Protein AF-A0A2U1RIR1-F1 (afdb_monomer)

Nearest PDB structures (foldseek):
  6dkm-assembly1_B  TM=7.534E-01  e=3.579E+00  synthetic construct
  3r84-assembly16_O  TM=8.631E-01  e=7.414E+00  Saccharomyces cerevisiae

Radius of gyration: 28.16 Å; Cα contacts (8 Å, |Δi|>4): 35; chains: 1; bounding box: 76×24×85 Å

Mean predicted aligned error: 14.74 Å

Secondary structure (DSSP, 8-state):
--PPPPPP------------------TT--HHHHHHHHHHHHHHHHHHHHHHHHHHHTTSS--HHHHHHHHHHHHHHHHHHHHHHHHHHHHHHHHHHS--

pLDDT: mean 77.62, std 17.01, range [39.19, 95.88]

Sequence (100 aa):
MASHPIVAIGPSREVTVSPGRKVEGGADGSFAGLLQEAVAQTSRLQHEADTLADQVARGQSGDLAATMIAIEKAQISFQLMLQVRNKVVEAYQEIMRMPV

Structure (mmCIF, N/CA/C/O backbone):
data_AF-A0A2U1RIR1-F1
#
_entry.id   AF-A0A2U1RIR1-F1
#
loop_
_atom_site.group_PDB
_atom_site.id
_atom_site.type_symbol
_atom_site.label_atom_id
_atom_site.label_alt_id
_atom_site.label_comp_id
_atom_site.label_asym_id
_atom_site.label_entity_id
_atom_site.label_seq_id
_atom_site.pdbx_PDB_ins_code
_atom_site.Cartn_x
_atom_site.Cartn_y
_atom_site.Cartn_z
_atom_site.occupancy
_atom_site.B_iso_or_equiv
_atom_site.auth_seq_id
_atom_site.auth_comp_id
_atom_site.auth_asym_id
_atom_site.auth_atom_id
_atom_site.pdbx_PDB_model_num
ATOM 1 N N . MET A 1 1 ? 56.364 -11.847 54.220 1.00 52.28 1 MET A N 1
ATOM 2 C CA . MET A 1 1 ? 56.998 -11.810 52.884 1.00 52.28 1 MET A CA 1
ATOM 3 C C . MET A 1 1 ? 56.933 -13.207 52.287 1.00 52.28 1 MET A C 1
ATOM 5 O O . MET A 1 1 ? 57.794 -14.022 52.572 1.00 52.28 1 MET A O 1
ATOM 9 N N . ALA A 1 2 ? 55.880 -13.500 51.526 1.00 43.34 2 ALA A N 1
ATOM 10 C CA . ALA A 1 2 ? 55.800 -14.673 50.661 1.00 43.34 2 ALA A CA 1
ATOM 11 C C . ALA A 1 2 ? 55.281 -14.165 49.312 1.00 43.34 2 ALA A C 1
ATOM 13 O O . ALA A 1 2 ? 54.241 -13.512 49.250 1.00 43.34 2 ALA A O 1
ATOM 14 N N . SER A 1 3 ? 56.111 -14.333 48.288 1.00 58.12 3 SER A N 1
ATOM 15 C CA . SER A 1 3 ? 55.960 -13.769 46.949 1.00 58.12 3 SER A CA 1
ATOM 16 C C . SER A 1 3 ? 54.847 -14.490 46.188 1.00 58.12 3 SER A C 1
ATOM 18 O O . SER A 1 3 ? 54.860 -15.717 46.114 1.00 58.12 3 SER A O 1
ATOM 20 N N . HIS A 1 4 ? 53.905 -13.749 45.605 1.00 65.81 4 HIS A N 1
ATOM 21 C CA . HIS A 1 4 ? 52.945 -14.302 44.647 1.00 65.81 4 HIS A CA 1
ATOM 22 C C . HIS A 1 4 ? 53.638 -14.502 43.283 1.00 65.81 4 HIS A C 1
ATOM 24 O O . HIS A 1 4 ? 54.361 -13.601 42.849 1.00 65.81 4 HIS A O 1
ATOM 30 N N . PRO A 1 5 ? 53.446 -15.639 42.589 1.00 61.38 5 PRO A N 1
ATOM 31 C CA . PRO A 1 5 ? 54.021 -15.853 41.266 1.00 61.38 5 PRO A CA 1
ATOM 32 C C . PRO A 1 5 ? 53.253 -15.061 40.196 1.00 61.38 5 PRO A C 1
ATOM 34 O O . PRO A 1 5 ? 52.023 -15.015 40.195 1.00 61.38 5 PRO A O 1
ATOM 37 N N . ILE A 1 6 ? 53.992 -14.446 39.272 1.00 55.66 6 ILE A N 1
ATOM 38 C CA . ILE A 1 6 ? 53.447 -13.784 38.083 1.00 55.66 6 ILE A CA 1
ATOM 39 C C . ILE A 1 6 ? 52.944 -14.862 37.115 1.00 55.66 6 ILE A C 1
ATOM 41 O O . ILE A 1 6 ? 53.700 -15.728 36.679 1.00 55.66 6 ILE A O 1
ATOM 45 N N . VAL A 1 7 ? 51.653 -14.797 36.792 1.00 58.88 7 VAL A N 1
ATOM 46 C CA . VAL A 1 7 ? 51.003 -15.584 35.738 1.00 58.88 7 VAL A CA 1
ATOM 47 C C . VAL A 1 7 ? 51.654 -15.266 34.391 1.00 58.88 7 VAL A C 1
ATOM 49 O O . VAL A 1 7 ? 51.739 -14.109 33.984 1.00 58.88 7 VAL A O 1
ATOM 52 N N . ALA A 1 8 ? 52.104 -16.311 33.697 1.00 51.78 8 ALA A N 1
ATOM 53 C CA . ALA A 1 8 ? 52.613 -16.239 32.337 1.00 51.78 8 ALA A CA 1
ATOM 54 C C . ALA A 1 8 ? 51.505 -15.773 31.377 1.00 51.78 8 ALA A C 1
ATOM 56 O O . ALA A 1 8 ? 50.468 -16.424 31.238 1.00 51.78 8 ALA A O 1
ATOM 57 N N . ILE A 1 9 ? 51.733 -14.646 30.705 1.00 59.94 9 ILE A N 1
ATOM 58 C CA . ILE A 1 9 ? 50.895 -14.169 29.603 1.00 59.94 9 ILE A CA 1
ATOM 59 C C . ILE A 1 9 ? 51.165 -15.094 28.409 1.00 59.94 9 ILE A C 1
ATOM 61 O O . ILE A 1 9 ? 52.236 -15.045 27.807 1.00 59.94 9 ILE A O 1
ATOM 65 N N . GLY A 1 10 ? 50.219 -15.988 28.114 1.00 60.28 10 GLY A N 1
ATOM 66 C CA . GLY A 1 10 ? 50.244 -16.817 26.907 1.00 60.28 10 GLY A CA 1
ATOM 67 C C . GLY A 1 10 ? 50.109 -15.968 25.634 1.00 60.28 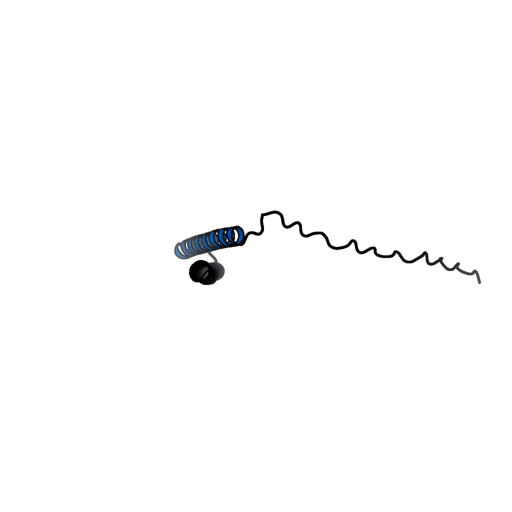10 GLY A C 1
ATOM 68 O O . GLY A 1 10 ? 49.580 -14.855 25.696 1.00 60.28 10 GLY A O 1
ATOM 69 N N . PRO A 1 11 ? 50.586 -16.466 24.479 1.00 58.00 11 PRO A N 1
ATOM 70 C CA . PRO A 1 11 ? 50.620 -15.696 23.244 1.00 58.00 11 PRO A CA 1
ATOM 71 C C . PRO A 1 11 ? 49.206 -15.336 22.780 1.00 58.00 11 PRO A C 1
ATOM 73 O O . PRO A 1 11 ? 48.288 -16.158 22.805 1.00 58.00 11 PRO A O 1
ATOM 76 N N . SER A 1 12 ? 49.065 -14.078 22.370 1.00 56.00 12 SER A N 1
ATOM 77 C CA . SER A 1 12 ? 47.880 -13.448 21.803 1.00 56.00 12 SER A CA 1
ATOM 78 C C . SER A 1 12 ? 47.116 -14.398 20.878 1.00 56.00 12 SER A C 1
ATOM 80 O O . SER A 1 12 ? 47.659 -14.870 19.881 1.00 56.00 12 SER A O 1
ATOM 82 N N . ARG A 1 13 ? 45.838 -14.665 21.186 1.00 59.75 13 ARG A N 1
ATOM 83 C CA . ARG A 1 13 ? 44.922 -15.305 20.235 1.00 59.75 13 ARG A CA 1
ATOM 84 C C . ARG A 1 13 ? 44.739 -14.340 19.072 1.00 59.75 13 ARG A C 1
ATOM 86 O O . ARG A 1 13 ? 43.984 -13.377 19.173 1.00 59.75 13 ARG A O 1
ATOM 93 N N . GLU A 1 14 ? 45.470 -14.594 17.998 1.00 49.34 14 GLU A N 1
ATOM 94 C CA . GLU A 1 14 ? 45.248 -13.985 16.700 1.00 49.34 14 GLU A CA 1
ATOM 95 C C . GLU A 1 14 ? 43.804 -14.291 16.295 1.00 49.34 14 GLU A C 1
ATOM 97 O O . GLU A 1 14 ? 43.419 -15.439 16.057 1.00 49.34 14 GLU A O 1
ATOM 102 N N . VAL A 1 15 ? 42.962 -13.259 16.311 1.00 55.19 15 VAL A N 1
ATOM 103 C CA . VAL A 1 15 ? 41.629 -13.324 15.726 1.00 55.19 15 VAL A CA 1
ATOM 104 C C . VAL A 1 15 ? 41.847 -13.459 14.225 1.00 55.19 15 VAL A C 1
ATOM 106 O O . VAL A 1 15 ? 42.009 -12.472 13.513 1.00 55.19 15 VAL A O 1
ATOM 109 N N . THR A 1 16 ? 41.881 -14.702 13.748 1.00 48.47 16 THR A N 1
ATOM 110 C CA . THR A 1 16 ? 41.694 -15.002 12.332 1.00 48.47 16 THR A CA 1
ATOM 111 C C . THR A 1 16 ? 40.291 -14.517 11.974 1.00 48.47 16 THR A C 1
ATOM 113 O O . THR A 1 16 ? 39.273 -15.135 12.294 1.00 48.47 16 THR A O 1
ATOM 116 N N . VAL A 1 17 ? 40.228 -13.339 11.360 1.00 58.72 17 VAL A N 1
ATOM 117 C CA . VAL A 1 17 ? 39.048 -12.898 10.629 1.00 58.72 17 VAL A CA 1
ATOM 118 C C . VAL A 1 17 ? 38.995 -13.784 9.393 1.00 58.72 17 VAL A C 1
ATOM 120 O O . VAL A 1 17 ? 39.741 -13.582 8.438 1.00 58.72 17 VAL A O 1
ATOM 123 N N . SER A 1 18 ? 38.143 -14.811 9.440 1.00 60.28 18 SER A N 1
ATOM 124 C CA . SER A 1 18 ? 37.774 -15.555 8.237 1.00 60.28 18 SER A CA 1
ATOM 125 C C . SER A 1 18 ? 37.288 -14.554 7.189 1.00 60.28 18 SER A C 1
ATOM 127 O O . SER A 1 18 ? 36.422 -13.729 7.506 1.00 60.28 18 SER A O 1
ATOM 129 N N . PRO A 1 19 ? 37.837 -14.588 5.965 1.00 48.09 19 PRO A N 1
ATOM 130 C CA . PRO A 1 19 ? 37.432 -13.661 4.933 1.00 48.09 19 PRO A CA 1
ATOM 131 C C . PRO A 1 19 ? 35.955 -13.900 4.648 1.00 48.09 19 PRO A C 1
ATOM 133 O O . PRO A 1 19 ? 35.529 -15.038 4.459 1.00 48.09 19 PRO A O 1
ATOM 136 N N . GLY A 1 20 ? 35.211 -12.794 4.698 1.00 49.69 20 GLY A N 1
ATOM 137 C CA . GLY A 1 20 ? 33.861 -12.589 4.196 1.00 49.69 20 GLY A CA 1
ATOM 138 C C . GLY A 1 20 ? 33.066 -13.854 3.929 1.00 49.69 20 GLY A C 1
ATOM 139 O O . GLY A 1 20 ? 33.245 -14.501 2.899 1.00 49.69 20 GLY A O 1
ATOM 140 N N . ARG A 1 21 ? 32.101 -14.122 4.816 1.00 53.34 21 ARG A N 1
ATOM 141 C CA . ARG A 1 21 ? 30.888 -14.865 4.478 1.00 53.34 21 ARG A CA 1
ATOM 142 C C . ARG A 1 21 ? 30.451 -14.408 3.088 1.00 53.34 21 ARG A C 1
ATOM 144 O O . ARG A 1 21 ? 29.980 -13.285 2.924 1.00 53.34 21 ARG A O 1
ATOM 151 N N . LYS A 1 22 ? 30.687 -15.267 2.097 1.00 46.03 22 LYS A N 1
ATOM 152 C CA . LYS A 1 22 ? 30.164 -15.120 0.750 1.00 46.03 22 LYS A CA 1
ATOM 153 C C . LYS A 1 22 ? 28.665 -14.968 0.960 1.00 46.03 22 LYS A C 1
ATOM 155 O O . LYS A 1 22 ? 28.023 -15.890 1.459 1.00 46.03 22 LYS A O 1
ATOM 160 N N . VAL A 1 23 ? 28.134 -13.774 0.710 1.00 56.00 23 VAL A N 1
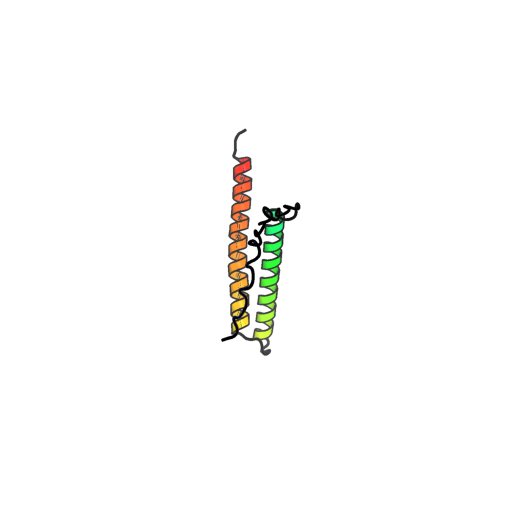ATOM 161 C CA . VAL A 1 23 ? 26.697 -13.628 0.522 1.00 56.00 23 VAL A CA 1
AT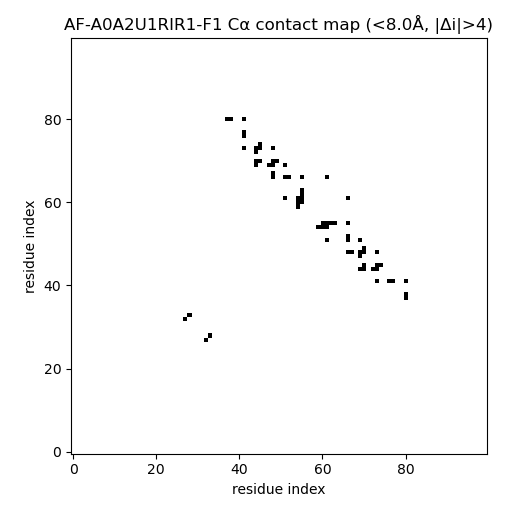OM 162 C C . VAL A 1 23 ? 26.453 -14.428 -0.741 1.00 56.00 23 VAL A C 1
ATOM 164 O O . VAL A 1 23 ? 26.803 -14.002 -1.840 1.00 56.00 23 VAL A O 1
ATOM 167 N N . GLU A 1 24 ? 26.043 -15.676 -0.549 1.00 42.06 24 GLU A N 1
ATOM 168 C CA . GLU A 1 24 ? 25.599 -16.536 -1.620 1.00 42.06 24 GLU A CA 1
ATOM 169 C C . GLU A 1 24 ? 24.413 -15.813 -2.241 1.00 42.06 24 GLU A C 1
ATOM 171 O O . GLU A 1 24 ? 23.305 -15.822 -1.713 1.00 42.06 24 GLU A O 1
ATOM 176 N N . GLY A 1 25 ? 24.684 -15.111 -3.340 1.00 47.59 25 GLY A N 1
ATOM 177 C CA . GLY A 1 25 ? 23.681 -14.753 -4.321 1.00 47.59 25 GLY A CA 1
ATOM 178 C C . GLY A 1 25 ? 23.145 -16.047 -4.913 1.00 47.59 25 GLY A C 1
ATOM 179 O O . GLY A 1 25 ? 23.508 -16.424 -6.024 1.00 47.59 25 GLY A O 1
ATOM 180 N N . GLY A 1 26 ? 22.323 -16.748 -4.130 1.00 39.19 26 GLY A N 1
ATOM 181 C CA . GLY A 1 26 ? 21.278 -17.593 -4.670 1.00 39.19 26 GLY A CA 1
ATOM 182 C C . GLY A 1 26 ? 20.422 -16.730 -5.589 1.00 39.19 26 GLY A C 1
ATOM 183 O O . GLY A 1 26 ? 20.343 -15.509 -5.431 1.00 39.19 26 GLY A O 1
ATOM 184 N N . ALA A 1 27 ? 19.815 -17.349 -6.585 1.00 50.59 27 ALA A N 1
ATOM 185 C CA . ALA A 1 27 ? 19.033 -16.701 -7.630 1.00 50.59 27 ALA A CA 1
ATOM 186 C C . ALA A 1 27 ? 17.746 -15.981 -7.130 1.00 50.59 27 ALA A C 1
ATOM 188 O O . ALA A 1 27 ? 16.852 -15.698 -7.921 1.00 50.59 27 ALA A O 1
ATOM 189 N N . ASP A 1 28 ? 17.669 -15.617 -5.847 1.00 50.50 28 ASP A N 1
ATOM 190 C CA . ASP A 1 28 ? 16.468 -15.217 -5.104 1.00 50.50 28 ASP A CA 1
ATOM 191 C C . ASP A 1 28 ? 16.436 -13.714 -4.745 1.00 50.50 28 ASP A C 1
ATOM 193 O O . ASP A 1 28 ? 15.614 -13.263 -3.954 1.00 50.50 28 ASP A O 1
ATOM 197 N N . GLY A 1 29 ? 17.328 -12.915 -5.339 1.00 58.75 29 GLY A N 1
ATOM 198 C CA . GLY A 1 29 ? 17.405 -11.452 -5.194 1.00 58.75 29 GLY A CA 1
ATOM 199 C C . GLY A 1 29 ? 17.046 -10.691 -6.472 1.00 58.75 29 GLY A C 1
ATOM 200 O O . GLY A 1 29 ? 17.548 -9.590 -6.698 1.00 58.75 29 GLY A O 1
ATOM 201 N N . SER A 1 30 ? 16.254 -11.292 -7.367 1.00 77.19 30 SER A N 1
ATOM 202 C CA . SER A 1 30 ? 15.882 -10.624 -8.615 1.00 77.19 30 SER A CA 1
ATOM 203 C C . SER A 1 30 ? 15.006 -9.402 -8.327 1.00 77.19 30 SER A C 1
ATOM 205 O O . SER A 1 30 ? 14.108 -9.440 -7.484 1.00 77.19 30 SER A O 1
ATOM 207 N N . PHE A 1 31 ? 15.236 -8.310 -9.059 1.00 77.38 31 PHE A N 1
ATOM 208 C CA . PHE A 1 31 ? 14.391 -7.117 -8.978 1.00 77.38 31 PHE A CA 1
ATOM 209 C C . PHE A 1 31 ? 12.906 -7.452 -9.212 1.00 77.38 31 PHE A C 1
ATOM 211 O O . PHE A 1 31 ? 12.037 -6.879 -8.564 1.00 77.38 31 PHE A O 1
ATOM 218 N N . ALA A 1 32 ? 12.618 -8.429 -10.079 1.00 82.00 32 ALA A N 1
ATOM 219 C CA . ALA A 1 32 ? 11.266 -8.935 -10.301 1.00 82.00 32 ALA A CA 1
ATOM 220 C C . ALA A 1 32 ? 10.661 -9.576 -9.039 1.00 82.00 32 ALA A C 1
ATOM 222 O O . ALA A 1 32 ? 9.505 -9.307 -8.726 1.00 82.00 32 ALA A O 1
ATOM 223 N N . GLY A 1 33 ? 11.441 -10.360 -8.288 1.00 84.19 33 GLY A N 1
ATOM 224 C CA . GLY A 1 33 ? 11.015 -10.933 -7.007 1.00 84.19 33 GLY A CA 1
ATOM 225 C C . GLY A 1 33 ? 10.771 -9.865 -5.939 1.00 84.19 33 GLY A C 1
ATOM 226 O O . GLY A 1 33 ? 9.739 -9.887 -5.275 1.00 84.19 33 GLY A O 1
ATOM 227 N N . LEU A 1 34 ? 11.659 -8.870 -5.834 1.00 83.88 34 LEU A N 1
ATOM 228 C CA . LEU A 1 34 ? 11.475 -7.729 -4.926 1.00 83.88 34 LEU A CA 1
ATOM 229 C C . LEU A 1 34 ? 10.237 -6.899 -5.283 1.00 83.88 34 LEU A C 1
ATOM 231 O O . LEU A 1 34 ? 9.489 -6.485 -4.400 1.00 83.88 34 LEU A O 1
ATOM 235 N N . LEU A 1 35 ? 9.997 -6.676 -6.577 1.00 84.81 35 LEU A N 1
ATOM 236 C CA . LEU A 1 35 ? 8.803 -5.992 -7.058 1.00 84.81 35 LEU A CA 1
ATOM 237 C C . LEU A 1 35 ? 7.543 -6.797 -6.729 1.00 84.81 35 LEU A C 1
ATOM 239 O O . LEU A 1 35 ? 6.565 -6.227 -6.256 1.00 84.81 35 LEU A O 1
ATOM 243 N N . GLN A 1 36 ? 7.563 -8.112 -6.943 1.00 88.50 36 GLN A N 1
ATOM 244 C CA . GLN A 1 36 ? 6.433 -8.983 -6.633 1.00 88.50 36 GLN A CA 1
ATOM 245 C C . GLN A 1 36 ? 6.107 -8.983 -5.133 1.00 88.50 36 GLN A C 1
AT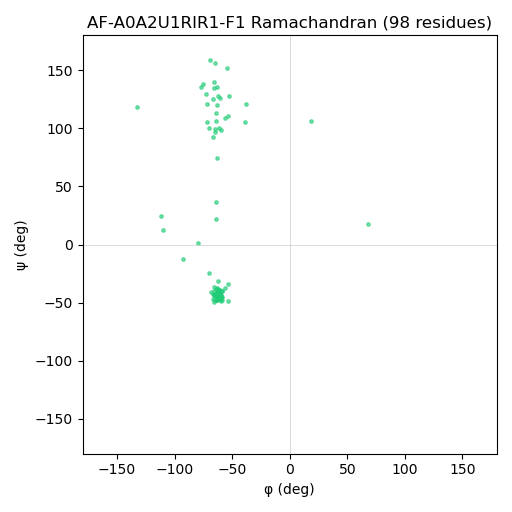OM 247 O O . GLN A 1 36 ? 4.937 -8.855 -4.768 1.00 88.50 36 GLN A O 1
ATOM 252 N N . GLU A 1 37 ? 7.125 -9.029 -4.272 1.00 88.81 37 GLU A N 1
ATOM 253 C CA . GLU A 1 37 ? 6.949 -8.912 -2.823 1.00 88.81 37 GLU A CA 1
ATOM 254 C C . GLU A 1 37 ? 6.388 -7.537 -2.433 1.00 88.81 37 GLU A C 1
ATOM 256 O O . GLU A 1 37 ? 5.445 -7.460 -1.648 1.00 88.81 37 GLU A O 1
ATOM 261 N N . ALA A 1 38 ? 6.887 -6.447 -3.027 1.00 87.25 38 ALA A N 1
ATOM 262 C CA . ALA A 1 38 ? 6.388 -5.096 -2.763 1.00 87.25 38 ALA A CA 1
ATOM 263 C C . ALA A 1 38 ? 4.911 -4.920 -3.167 1.00 87.25 38 ALA A C 1
ATOM 265 O O . ALA A 1 38 ? 4.137 -4.274 -2.452 1.00 87.25 38 ALA A O 1
ATOM 266 N N . VAL A 1 39 ? 4.489 -5.527 -4.282 1.00 91.44 39 VAL A N 1
ATOM 267 C CA . VAL A 1 39 ? 3.078 -5.556 -4.703 1.00 91.44 39 VAL A CA 1
ATOM 268 C C . VAL A 1 39 ? 2.233 -6.336 -3.695 1.00 91.44 39 VAL A C 1
ATOM 270 O O . VAL A 1 39 ? 1.200 -5.838 -3.240 1.00 91.44 39 VAL A O 1
ATOM 273 N N . ALA A 1 40 ? 2.681 -7.530 -3.296 1.00 93.38 40 ALA A N 1
ATOM 274 C CA . ALA A 1 40 ? 1.983 -8.349 -2.306 1.00 93.38 40 ALA A CA 1
ATOM 275 C C . ALA A 1 40 ? 1.896 -7.650 -0.937 1.00 93.38 40 ALA A C 1
ATOM 277 O O . ALA A 1 40 ? 0.867 -7.702 -0.262 1.00 93.38 40 ALA A O 1
ATOM 278 N N . GLN A 1 41 ? 2.955 -6.956 -0.522 1.00 91.75 41 GLN A N 1
ATOM 279 C CA . GLN A 1 41 ? 2.980 -6.150 0.694 1.00 91.75 41 GLN A CA 1
ATOM 280 C C . GLN A 1 41 ? 1.985 -4.987 0.623 1.00 91.75 41 GLN A C 1
ATOM 282 O O . GLN A 1 41 ? 1.211 -4.800 1.556 1.00 91.75 41 GLN A O 1
ATOM 287 N N . THR A 1 42 ? 1.952 -4.246 -0.486 1.00 93.00 42 THR A N 1
ATOM 288 C CA . THR A 1 42 ? 1.020 -3.120 -0.668 1.00 93.00 42 THR A CA 1
ATOM 289 C C . THR A 1 42 ? -0.437 -3.589 -0.625 1.00 93.00 42 THR A C 1
ATOM 291 O O . THR A 1 42 ? -1.268 -2.954 0.021 1.00 93.00 42 THR A O 1
ATOM 294 N N . SER A 1 43 ? -0.744 -4.734 -1.246 1.00 93.88 43 SER A N 1
ATOM 295 C CA . SER A 1 43 ? -2.079 -5.342 -1.184 1.00 93.88 43 SER A CA 1
ATOM 296 C C . SER A 1 43 ? -2.465 -5.755 0.240 1.00 93.88 43 SER A C 1
ATOM 298 O O . SER A 1 43 ? -3.587 -5.481 0.665 1.00 93.88 43 SER A O 1
ATOM 300 N N . ARG A 1 44 ? -1.535 -6.345 1.006 1.00 95.88 44 ARG A N 1
ATOM 301 C CA . ARG A 1 44 ? -1.763 -6.670 2.425 1.00 95.88 44 ARG A CA 1
ATOM 302 C C . ARG A 1 44 ? -2.054 -5.421 3.256 1.00 95.88 44 ARG A C 1
ATOM 304 O O . ARG A 1 44 ? -3.017 -5.429 4.013 1.00 95.88 44 ARG A O 1
ATOM 311 N N . LEU A 1 45 ? -1.273 -4.353 3.077 1.00 94.00 45 LEU A N 1
ATOM 312 C CA . LEU A 1 45 ? -1.465 -3.092 3.801 1.00 94.00 45 LEU A CA 1
ATOM 313 C C . LEU A 1 45 ? -2.820 -2.442 3.493 1.00 94.00 45 LEU A C 1
ATOM 315 O O . LEU A 1 45 ? -3.469 -1.944 4.406 1.00 94.00 45 LEU A O 1
ATOM 319 N N . GLN A 1 46 ? -3.266 -2.473 2.233 1.00 93.38 46 GLN A N 1
ATOM 320 C CA . GLN A 1 46 ? -4.603 -1.993 1.865 1.00 93.38 46 GLN A CA 1
ATOM 321 C C . GLN A 1 46 ? -5.699 -2.808 2.553 1.00 93.38 46 GLN A C 1
ATOM 323 O O . GLN A 1 46 ? -6.592 -2.236 3.166 1.00 93.38 46 GLN A O 1
ATOM 328 N N . HIS A 1 47 ? -5.597 -4.139 2.528 1.00 95.75 47 HIS A N 1
ATOM 329 C CA . HIS A 1 47 ? -6.611 -4.998 3.135 1.00 95.75 47 HIS A CA 1
ATOM 330 C C . HIS A 1 47 ? -6.678 -4.860 4.664 1.00 95.75 47 HIS A C 1
ATOM 332 O O . HIS A 1 47 ? -7.759 -4.890 5.254 1.00 95.75 47 HIS A O 1
ATOM 338 N N . GLU A 1 48 ? -5.525 -4.685 5.310 1.00 93.12 48 GLU A N 1
ATOM 339 C CA . GLU A 1 48 ? -5.433 -4.386 6.739 1.00 93.12 48 GLU A CA 1
ATOM 340 C C . GLU A 1 48 ? -6.096 -3.042 7.064 1.00 93.12 48 GLU A C 1
ATOM 342 O O . GLU A 1 48 ? -6.928 -2.974 7.969 1.00 93.12 48 GLU A O 1
ATOM 347 N N . ALA A 1 49 ? -5.786 -1.994 6.294 1.00 91.44 49 ALA A N 1
ATOM 348 C CA . ALA A 1 49 ? -6.392 -0.678 6.455 1.00 91.44 49 ALA A CA 1
ATOM 349 C C . ALA A 1 49 ? -7.921 -0.721 6.284 1.00 91.44 49 ALA A C 1
ATOM 351 O O . ALA A 1 49 ? -8.633 -0.178 7.126 1.00 91.44 49 ALA A O 1
ATOM 352 N N . ASP A 1 50 ? -8.427 -1.423 5.266 1.00 92.56 50 ASP A N 1
ATOM 353 C CA . ASP A 1 50 ? -9.866 -1.604 5.032 1.00 92.56 50 ASP A CA 1
ATOM 354 C C . ASP A 1 50 ? -10.545 -2.336 6.196 1.00 92.56 50 ASP A C 1
ATOM 356 O O . ASP A 1 50 ? -11.618 -1.947 6.658 1.00 92.56 50 ASP A O 1
ATOM 360 N N . THR A 1 51 ? -9.897 -3.385 6.705 1.00 92.62 51 THR A N 1
ATOM 361 C CA . THR A 1 51 ? -10.415 -4.189 7.817 1.00 92.62 51 THR A CA 1
ATOM 362 C C . THR A 1 51 ? -10.498 -3.376 9.106 1.00 92.62 51 THR A C 1
ATOM 364 O O . THR A 1 51 ? -11.484 -3.466 9.838 1.00 92.62 51 THR A O 1
ATOM 367 N N . LEU A 1 52 ? -9.476 -2.569 9.394 1.00 90.19 52 LEU A N 1
ATOM 368 C CA . LEU A 1 52 ? -9.465 -1.680 10.555 1.00 90.19 52 LEU A CA 1
ATOM 369 C C . LEU A 1 52 ? -10.489 -0.547 10.401 1.00 90.19 52 LEU A C 1
ATOM 371 O O . LEU A 1 52 ? -11.217 -0.246 11.348 1.00 90.19 52 LEU A O 1
ATOM 375 N N . ALA A 1 53 ? -10.610 0.027 9.202 1.00 88.31 53 ALA A N 1
ATOM 376 C CA . ALA A 1 53 ? -11.596 1.060 8.902 1.00 88.31 53 ALA A CA 1
ATOM 377 C C . ALA A 1 53 ? -13.033 0.557 9.098 1.00 88.31 53 ALA A C 1
ATOM 379 O O . ALA A 1 53 ? -13.841 1.243 9.723 1.00 88.31 53 ALA A O 1
ATOM 380 N N . ASP A 1 54 ? -13.344 -0.654 8.634 1.00 90.75 54 ASP A N 1
ATOM 381 C CA . ASP A 1 54 ? -14.656 -1.279 8.813 1.00 90.75 54 ASP A CA 1
ATOM 382 C C . ASP A 1 54 ? -14.961 -1.579 10.293 1.00 90.75 54 ASP A C 1
ATOM 384 O O . ASP A 1 54 ? -16.071 -1.319 10.761 1.00 90.75 54 ASP A O 1
ATOM 388 N N . GLN A 1 55 ? -13.974 -2.039 11.071 1.00 88.06 55 GLN A N 1
ATOM 389 C CA . GLN A 1 55 ? -14.135 -2.250 12.517 1.00 88.06 55 GLN A CA 1
ATOM 390 C C . GLN A 1 55 ? -14.465 -0.949 13.258 1.00 88.06 55 GLN A C 1
ATOM 392 O O . GLN A 1 55 ? -15.406 -0.914 14.058 1.00 88.06 55 GLN A O 1
ATOM 397 N N . VAL A 1 56 ? -13.731 0.127 12.962 1.00 89.25 56 VAL A N 1
ATOM 398 C CA . VAL A 1 56 ? -13.984 1.452 13.545 1.00 89.25 56 VAL A CA 1
ATOM 399 C C . VAL A 1 56 ? -15.344 1.996 13.102 1.00 89.25 56 VAL A C 1
ATOM 401 O O . VAL A 1 56 ? -16.105 2.489 13.934 1.00 89.25 56 VAL A O 1
ATOM 404 N N . ALA A 1 57 ? -15.703 1.860 11.822 1.00 86.44 57 ALA A N 1
ATOM 405 C CA . ALA A 1 57 ? -16.990 2.314 11.289 1.00 86.44 57 ALA A CA 1
ATOM 406 C C . ALA A 1 57 ? -18.190 1.589 11.924 1.00 86.44 57 ALA A C 1
ATOM 408 O O . ALA A 1 57 ? -19.255 2.181 12.098 1.00 86.44 57 ALA A O 1
ATOM 409 N N . ARG A 1 58 ? -18.016 0.322 12.317 1.00 89.75 58 ARG A N 1
ATOM 410 C CA . ARG A 1 58 ? -19.024 -0.475 13.034 1.00 89.75 58 ARG A CA 1
ATOM 411 C C . ARG A 1 58 ? -19.097 -0.172 14.532 1.00 89.75 58 ARG A C 1
ATOM 413 O O . ARG A 1 58 ? -19.878 -0.812 15.234 1.00 89.75 58 ARG A O 1
ATOM 420 N N . GLY A 1 59 ? -18.295 0.768 15.033 1.00 78.62 59 GLY A N 1
ATOM 421 C CA . GLY A 1 59 ? -18.245 1.114 16.453 1.00 78.62 59 GLY A CA 1
ATOM 422 C C . GLY A 1 59 ? -17.669 0.001 17.329 1.00 78.62 59 GLY A C 1
ATOM 423 O O . GLY A 1 59 ? -17.883 0.004 18.541 1.00 78.62 59 GLY A O 1
ATOM 424 N N . GLN A 1 60 ? -16.959 -0.964 16.732 1.00 75.38 60 GLN A N 1
ATOM 425 C CA . GLN A 1 60 ? -16.147 -1.905 17.498 1.00 75.38 60 GLN A CA 1
ATOM 426 C C . GLN A 1 60 ? -14.965 -1.134 18.094 1.00 75.38 60 GLN A C 1
ATOM 428 O O . GLN A 1 60 ? -14.624 -0.058 17.604 1.00 75.38 60 GLN A O 1
ATOM 433 N N . SER A 1 61 ? -14.350 -1.666 19.151 1.00 61.59 61 SER A N 1
ATOM 434 C CA . SER A 1 61 ? -13.217 -1.089 19.898 1.00 61.59 61 SER A CA 1
ATOM 435 C C . SER A 1 61 ? -11.923 -0.946 19.073 1.00 61.59 61 SER A C 1
ATOM 437 O O . SER A 1 61 ? -10.830 -1.201 19.574 1.00 61.59 61 SER A O 1
ATOM 439 N N . GLY A 1 62 ? -12.030 -0.612 17.790 1.00 64.19 62 GLY A N 1
ATOM 440 C CA . GLY A 1 62 ? -10.925 -0.303 16.914 1.00 64.19 62 GLY A CA 1
ATOM 441 C C . GLY A 1 62 ? -10.269 0.985 17.377 1.00 64.19 62 GLY A C 1
ATOM 442 O O . GLY A 1 62 ? -10.914 2.024 17.534 1.00 64.19 62 GLY A O 1
ATOM 443 N N . ASP A 1 63 ? -8.967 0.903 17.608 1.00 82.25 63 ASP A N 1
ATOM 444 C CA . ASP A 1 63 ? -8.145 2.075 17.832 1.00 82.25 63 ASP A CA 1
ATOM 445 C C . ASP A 1 63 ? -8.146 2.922 16.548 1.00 82.25 63 ASP A C 1
ATOM 447 O O . ASP A 1 63 ? -7.548 2.562 15.526 1.00 82.25 63 ASP A O 1
ATOM 451 N N . LEU A 1 64 ? -8.862 4.049 16.591 1.00 87.44 64 LEU A N 1
ATOM 452 C CA . LEU A 1 64 ? -8.924 5.010 15.493 1.00 87.44 64 LEU A CA 1
ATOM 453 C C . LEU A 1 64 ? -7.518 5.484 15.102 1.00 87.44 64 LEU A C 1
ATOM 455 O O . LEU A 1 64 ? -7.248 5.654 13.915 1.00 87.44 64 LEU A O 1
ATOM 459 N N . ALA A 1 65 ? -6.613 5.662 16.069 1.00 89.81 65 ALA A N 1
ATOM 460 C CA . ALA A 1 65 ? -5.251 6.095 15.787 1.00 89.81 65 ALA A CA 1
ATOM 461 C C . ALA A 1 65 ? -4.487 5.018 15.006 1.00 89.81 65 ALA A C 1
ATOM 463 O O . ALA A 1 65 ? -3.890 5.322 13.973 1.00 89.81 65 ALA A O 1
ATOM 464 N N . ALA A 1 66 ? -4.561 3.753 15.432 1.00 89.12 66 ALA A N 1
ATOM 465 C CA . ALA A 1 66 ? -3.958 2.637 14.701 1.00 89.12 66 ALA A CA 1
ATOM 466 C C . ALA A 1 66 ? -4.536 2.485 13.284 1.00 89.12 66 ALA A C 1
ATOM 468 O O . ALA A 1 66 ? -3.789 2.247 12.336 1.00 89.12 66 ALA A O 1
ATOM 469 N N . THR A 1 67 ? -5.846 2.686 13.129 1.00 90.88 67 THR A N 1
ATOM 470 C CA . THR A 1 67 ? -6.536 2.637 11.832 1.00 90.88 67 THR A CA 1
ATOM 471 C C . THR A 1 67 ? -6.034 3.728 10.892 1.00 90.88 67 THR A C 1
ATOM 473 O O . THR A 1 67 ? -5.661 3.443 9.757 1.00 90.88 67 THR A O 1
ATOM 476 N N . MET A 1 68 ? -5.938 4.969 11.376 1.00 92.06 68 MET A N 1
ATOM 477 C CA . MET A 1 68 ? -5.383 6.079 10.597 1.0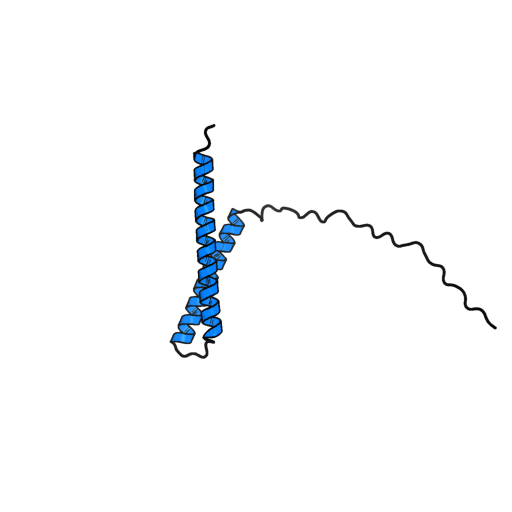0 92.06 68 MET A CA 1
ATOM 478 C C . MET A 1 68 ? -3.925 5.820 10.197 1.00 92.06 68 MET A C 1
ATOM 480 O O . MET A 1 68 ? -3.544 6.072 9.057 1.00 92.06 68 MET A O 1
ATOM 484 N N . ILE A 1 69 ? -3.115 5.252 11.098 1.00 93.44 69 ILE A N 1
ATOM 485 C CA . ILE A 1 69 ? -1.729 4.868 10.792 1.00 93.44 69 ILE A CA 1
ATOM 486 C C . ILE A 1 69 ? -1.682 3.781 9.710 1.00 93.44 69 ILE A C 1
ATOM 488 O O . ILE A 1 69 ? -0.826 3.836 8.827 1.00 93.44 69 ILE A O 1
ATOM 492 N N . ALA A 1 70 ? -2.567 2.784 9.767 1.00 92.81 70 ALA A N 1
ATOM 493 C CA . ALA A 1 70 ? -2.633 1.728 8.761 1.00 92.81 70 ALA A CA 1
ATOM 494 C C . ALA A 1 70 ? -3.016 2.282 7.380 1.00 92.81 70 ALA A C 1
ATOM 496 O O . ALA A 1 70 ? -2.367 1.946 6.388 1.00 92.81 70 ALA A O 1
ATOM 497 N N . ILE A 1 71 ? -3.998 3.188 7.327 1.00 93.75 71 ILE A N 1
ATOM 498 C CA . ILE A 1 71 ? -4.403 3.884 6.098 1.00 93.75 71 ILE A CA 1
ATOM 499 C C . ILE A 1 71 ? -3.225 4.673 5.509 1.00 93.75 71 ILE A C 1
ATOM 501 O O . ILE A 1 71 ? -2.909 4.514 4.329 1.00 93.75 71 ILE A O 1
ATOM 505 N N . GLU A 1 72 ? -2.519 5.458 6.327 1.00 95.31 72 GLU A N 1
ATOM 506 C CA . GLU A 1 72 ? -1.368 6.251 5.877 1.00 95.31 72 GLU A CA 1
ATOM 507 C C . GLU A 1 72 ? -0.243 5.355 5.330 1.00 95.31 72 GLU A C 1
ATOM 509 O O . GLU A 1 72 ? 0.308 5.602 4.254 1.00 95.31 72 GLU A O 1
ATOM 514 N N . LYS A 1 73 ? 0.062 4.247 6.022 1.00 93.38 73 LYS A N 1
ATOM 515 C CA . LYS A 1 73 ? 1.038 3.253 5.547 1.00 93.38 73 LYS A CA 1
ATOM 516 C C . LYS A 1 73 ? 0.646 2.677 4.191 1.00 93.38 73 LYS A C 1
ATOM 518 O O . LYS A 1 73 ? 1.509 2.554 3.317 1.00 93.38 73 LYS A O 1
ATOM 523 N N . ALA A 1 74 ? -0.625 2.319 4.009 1.00 93.88 74 ALA A N 1
ATOM 524 C CA . ALA A 1 74 ? -1.119 1.787 2.746 1.00 93.88 74 ALA A CA 1
ATOM 525 C C . ALA A 1 74 ? -0.979 2.823 1.617 1.00 93.88 74 ALA A C 1
ATOM 527 O O . ALA A 1 74 ? -0.514 2.482 0.526 1.00 93.88 74 ALA A O 1
ATOM 528 N N . GLN A 1 75 ? -1.295 4.091 1.894 1.00 94.06 75 GLN A N 1
ATOM 529 C CA . GLN A 1 75 ? -1.213 5.179 0.922 1.00 94.06 75 GLN A CA 1
ATOM 530 C C . GLN A 1 75 ? 0.228 5.470 0.486 1.00 94.06 75 GLN A C 1
ATOM 532 O O . GLN A 1 75 ? 0.507 5.498 -0.716 1.00 94.06 75 GLN A O 1
ATOM 537 N N . ILE A 1 76 ? 1.155 5.623 1.435 1.00 95.31 76 ILE A N 1
ATOM 538 C CA . ILE A 1 76 ? 2.578 5.856 1.140 1.00 95.31 76 ILE A CA 1
ATOM 539 C C . ILE A 1 76 ? 3.167 4.672 0.358 1.00 95.31 76 ILE A C 1
ATOM 541 O O . ILE A 1 76 ? 3.851 4.867 -0.648 1.00 95.31 76 ILE A O 1
ATOM 545 N N . SER A 1 77 ? 2.867 3.4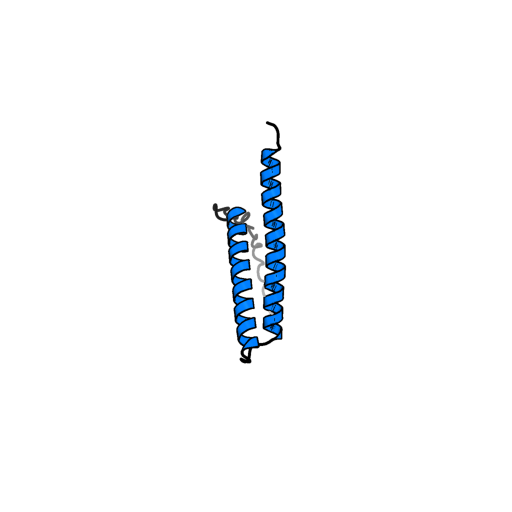36 0.772 1.00 93.00 77 SER A N 1
ATOM 546 C CA . SER A 1 77 ? 3.360 2.228 0.089 1.00 93.00 77 SER A CA 1
ATOM 547 C C . SER A 1 77 ? 2.852 2.139 -1.349 1.00 93.00 77 SER A C 1
ATOM 549 O O . SER A 1 77 ? 3.609 1.819 -2.266 1.00 93.00 77 SER A O 1
ATOM 551 N N . PHE A 1 78 ? 1.587 2.493 -1.573 1.00 92.56 78 PHE A N 1
ATOM 552 C CA . PHE A 1 78 ? 1.010 2.535 -2.911 1.00 92.56 78 PHE A CA 1
ATOM 553 C C . PHE A 1 78 ? 1.654 3.611 -3.794 1.00 92.56 78 PHE A C 1
ATOM 555 O O . PHE A 1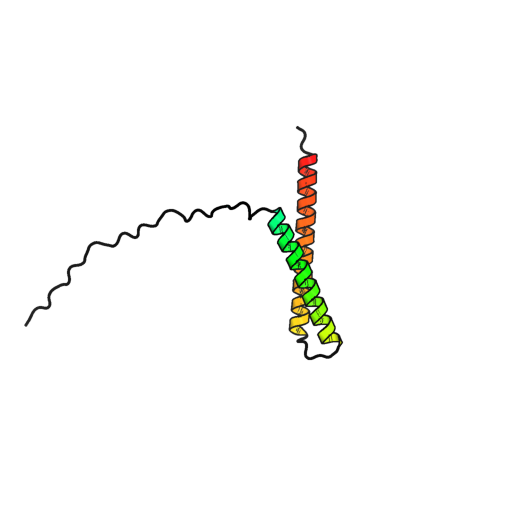 78 ? 1.984 3.347 -4.951 1.00 92.56 78 PHE A O 1
ATOM 562 N N . GLN A 1 79 ? 1.890 4.810 -3.254 1.00 93.75 79 GLN A N 1
ATOM 563 C CA . GLN A 1 79 ? 2.595 5.873 -3.975 1.00 93.75 79 GLN A CA 1
ATOM 564 C C . GLN A 1 79 ? 4.004 5.437 -4.386 1.00 93.75 79 GLN A C 1
ATOM 566 O O . GLN A 1 79 ? 4.400 5.637 -5.537 1.00 93.75 79 GLN A O 1
ATOM 571 N N . LEU A 1 80 ? 4.734 4.783 -3.480 1.00 91.69 80 LEU A N 1
ATOM 572 C CA . LEU A 1 80 ? 6.043 4.214 -3.783 1.00 91.69 80 LEU A CA 1
ATOM 573 C C . LEU A 1 80 ? 5.951 3.170 -4.907 1.00 91.69 80 LEU A C 1
ATOM 575 O O . LEU A 1 80 ? 6.722 3.225 -5.865 1.00 91.69 80 LEU A O 1
ATOM 579 N N . MET A 1 81 ? 4.976 2.258 -4.852 1.00 89.44 81 MET A N 1
ATOM 580 C CA . MET A 1 81 ? 4.760 1.256 -5.901 1.00 89.44 81 MET A CA 1
ATOM 581 C C . MET A 1 81 ? 4.487 1.899 -7.269 1.00 89.44 81 MET A C 1
ATOM 583 O O . MET A 1 81 ? 5.005 1.422 -8.280 1.00 89.44 81 MET A O 1
ATOM 587 N N . LEU A 1 82 ? 3.714 2.987 -7.327 1.00 92.06 82 LEU A N 1
ATOM 588 C CA . LEU A 1 82 ? 3.480 3.719 -8.575 1.00 92.06 82 LEU A CA 1
ATOM 589 C C . LEU A 1 82 ? 4.775 4.300 -9.147 1.00 92.06 82 LEU A C 1
ATOM 591 O O . LEU A 1 82 ? 5.002 4.211 -10.354 1.00 92.06 82 LEU A O 1
ATOM 595 N N . GLN A 1 83 ? 5.643 4.851 -8.296 1.00 91.44 83 GLN A N 1
ATOM 596 C CA . GLN A 1 83 ? 6.948 5.350 -8.729 1.00 91.44 83 GLN A CA 1
ATOM 597 C C . GLN A 1 83 ? 7.815 4.227 -9.296 1.00 91.44 83 GLN A C 1
ATOM 599 O O . GLN A 1 83 ? 8.387 4.384 -10.375 1.00 91.44 83 GLN A O 1
ATOM 604 N N . VAL A 1 84 ? 7.862 3.078 -8.619 1.00 89.00 84 VAL A N 1
ATOM 605 C CA . VAL A 1 84 ? 8.603 1.907 -9.101 1.00 89.00 84 VAL A CA 1
ATOM 606 C C . VAL A 1 84 ? 8.025 1.416 -10.428 1.00 89.00 84 VAL A C 1
ATOM 608 O O . VAL A 1 84 ? 8.776 1.242 -11.384 1.00 89.00 84 VAL A O 1
ATOM 611 N N . ARG A 1 85 ? 6.698 1.274 -10.540 1.00 86.69 85 ARG A N 1
ATOM 612 C CA . ARG A 1 85 ? 6.013 0.895 -11.787 1.00 86.69 85 ARG A CA 1
ATOM 613 C C . ARG A 1 85 ? 6.406 1.817 -12.939 1.00 86.69 85 ARG A C 1
ATOM 615 O O . ARG A 1 85 ? 6.753 1.328 -14.011 1.00 86.69 85 ARG A O 1
ATOM 622 N N . ASN A 1 86 ? 6.364 3.129 -12.721 1.00 92.00 86 ASN A N 1
ATOM 623 C CA . ASN A 1 86 ? 6.729 4.105 -13.743 1.00 92.00 86 ASN A CA 1
ATOM 624 C C . ASN A 1 86 ? 8.200 3.952 -14.152 1.00 92.00 86 ASN A C 1
ATOM 626 O O . ASN A 1 86 ? 8.490 3.899 -15.342 1.00 92.00 86 ASN A O 1
ATOM 630 N N . LYS 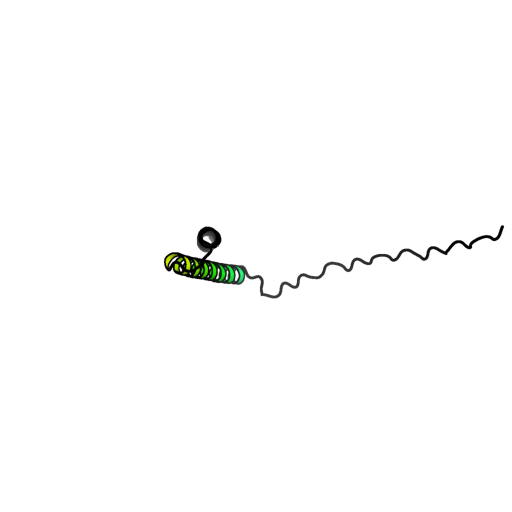A 1 87 ? 9.113 3.765 -13.189 1.00 88.94 87 LYS A N 1
ATOM 631 C CA . LYS A 1 87 ? 10.540 3.544 -13.468 1.00 88.94 87 LYS A CA 1
ATOM 632 C C . LYS A 1 87 ? 10.817 2.267 -14.254 1.00 88.94 87 LYS A C 1
ATOM 634 O O . LYS A 1 87 ? 11.678 2.266 -15.126 1.00 88.94 87 LYS A O 1
ATOM 639 N N . VAL A 1 88 ? 10.076 1.195 -13.985 1.00 86.62 88 VAL A N 1
ATOM 640 C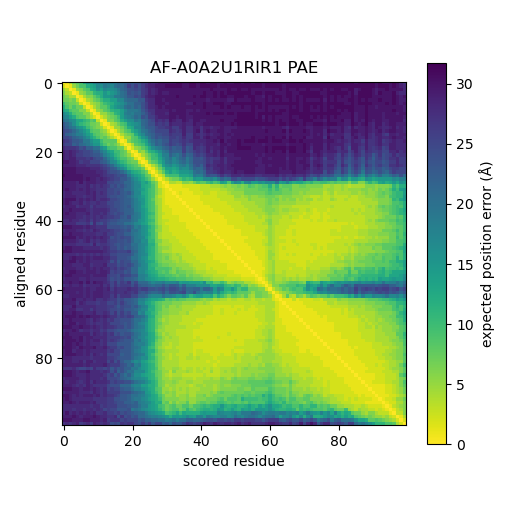 CA . VAL A 1 88 ? 10.191 -0.062 -14.738 1.00 86.62 88 VAL A CA 1
ATOM 641 C C . VAL A 1 88 ? 9.718 0.116 -16.177 1.00 86.62 88 VAL A C 1
ATOM 643 O O . VAL A 1 88 ? 10.375 -0.353 -17.103 1.00 86.62 88 VAL A O 1
ATOM 646 N N . VAL A 1 89 ? 8.603 0.821 -16.374 1.00 88.94 89 VAL A N 1
ATOM 647 C CA . VAL A 1 89 ? 8.092 1.134 -17.714 1.00 88.94 89 VAL A CA 1
ATOM 648 C C . VAL A 1 89 ? 9.077 2.024 -18.478 1.00 88.94 89 VAL A C 1
ATOM 650 O O . VAL A 1 89 ? 9.360 1.738 -19.637 1.00 88.94 89 VAL A O 1
ATOM 653 N N . GLU A 1 90 ? 9.638 3.050 -17.834 1.00 88.50 90 GLU A N 1
ATOM 654 C CA . GLU A 1 90 ? 10.690 3.900 -18.410 1.00 88.50 90 GLU A CA 1
ATOM 655 C C . GLU A 1 90 ? 11.926 3.080 -18.802 1.00 88.50 90 GLU A C 1
ATOM 657 O O . GLU A 1 90 ? 12.393 3.190 -19.930 1.00 88.50 90 GLU A O 1
ATOM 662 N N . ALA A 1 91 ? 12.423 2.210 -17.917 1.00 86.44 91 ALA A N 1
ATOM 663 C CA . ALA A 1 91 ? 13.585 1.368 -18.195 1.00 86.44 91 ALA A CA 1
ATOM 664 C C . ALA A 1 91 ? 13.345 0.416 -19.379 1.00 86.44 91 ALA A C 1
ATOM 666 O O . ALA A 1 91 ? 14.224 0.236 -20.220 1.00 86.44 91 ALA A O 1
ATOM 667 N N . TYR A 1 92 ? 12.143 -0.160 -19.483 1.00 85.88 92 TYR A N 1
ATOM 668 C CA . TYR A 1 92 ? 11.762 -0.979 -20.633 1.00 85.88 92 TYR A CA 1
ATOM 669 C C . TYR A 1 92 ? 11.713 -0.161 -21.932 1.00 85.88 92 TYR A C 1
ATOM 671 O O . TYR A 1 92 ? 12.210 -0.605 -22.967 1.00 85.88 92 TYR A O 1
ATOM 679 N N . GLN A 1 93 ? 11.147 1.048 -21.880 1.00 87.19 93 GLN A N 1
ATOM 680 C CA . GLN A 1 93 ? 11.114 1.957 -23.027 1.00 87.19 93 GLN A CA 1
ATOM 681 C C . GLN A 1 93 ? 12.519 2.403 -23.452 1.00 87.19 93 GLN A C 1
ATOM 683 O O . GLN A 1 93 ? 12.773 2.497 -24.648 1.00 87.19 93 GLN A O 1
ATOM 688 N N . GLU A 1 94 ? 13.430 2.644 -22.511 1.00 84.50 94 GLU A N 1
ATOM 689 C CA . GLU A 1 94 ? 14.814 3.035 -22.796 1.00 84.50 94 GLU A CA 1
ATOM 690 C C . GLU A 1 94 ? 15.577 1.926 -23.530 1.00 84.50 94 GLU A C 1
ATOM 692 O O . GLU A 1 94 ? 16.226 2.188 -24.541 1.00 84.50 94 GLU A O 1
ATOM 697 N N . ILE A 1 95 ? 15.424 0.667 -23.100 1.00 81.69 95 ILE A N 1
ATOM 698 C CA . ILE A 1 95 ? 16.016 -0.492 -23.791 1.00 81.69 95 ILE A CA 1
ATOM 699 C C . ILE A 1 95 ? 15.516 -0.584 -25.239 1.00 81.69 95 ILE A C 1
ATOM 701 O O . ILE A 1 95 ? 16.302 -0.859 -26.139 1.00 81.69 95 ILE A O 1
ATOM 705 N N . MET A 1 96 ? 14.231 -0.308 -25.480 1.00 80.25 96 MET A N 1
ATOM 706 C CA . MET A 1 96 ? 13.653 -0.301 -26.832 1.00 80.25 96 MET A CA 1
ATOM 707 C C . MET A 1 96 ? 14.138 0.864 -27.704 1.00 80.25 96 MET A C 1
ATOM 709 O O . MET A 1 96 ? 14.064 0.787 -28.929 1.00 80.25 96 MET A O 1
ATOM 713 N N . ARG A 1 97 ? 14.580 1.964 -27.086 1.00 78.56 97 ARG A N 1
ATOM 714 C CA . ARG A 1 97 ? 15.032 3.184 -27.772 1.00 78.56 97 ARG A CA 1
ATOM 715 C C . ARG A 1 97 ? 16.533 3.205 -28.019 1.00 78.56 97 ARG A C 1
ATOM 717 O O . ARG A 1 97 ? 16.970 4.050 -28.796 1.00 78.56 97 ARG A O 1
ATOM 724 N N . MET A 1 98 ? 17.299 2.308 -27.397 1.00 80.25 98 MET A N 1
ATOM 725 C CA . MET A 1 98 ? 18.703 2.103 -27.736 1.00 80.25 98 MET A CA 1
ATOM 726 C C . MET A 1 98 ? 18.787 1.570 -29.175 1.00 80.25 98 MET A C 1
ATOM 728 O O . MET A 1 98 ? 18.330 0.455 -29.435 1.00 80.25 98 MET A O 1
ATOM 732 N N . PRO A 1 99 ? 19.338 2.343 -30.129 1.00 62.62 99 PRO A N 1
ATOM 733 C CA . PRO A 1 99 ? 19.683 1.797 -31.429 1.00 62.62 99 PRO A CA 1
ATOM 734 C C . PRO A 1 99 ? 20.811 0.782 -31.219 1.00 62.62 99 PRO A C 1
ATOM 736 O O . PRO A 1 99 ? 21.757 1.063 -30.477 1.00 62.62 99 PRO A O 1
ATOM 739 N N . VAL A 1 100 ? 20.699 -0.386 -31.851 1.00 62.50 100 VAL A N 1
ATOM 740 C CA . VAL A 1 100 ? 21.847 -1.285 -32.046 1.00 62.50 100 VAL A CA 1
ATOM 741 C C . VAL A 1 100 ? 22.850 -0.684 -33.022 1.00 62.50 100 VAL A C 1
ATOM 743 O O . VAL A 1 100 ? 22.413 0.062 -33.931 1.00 62.50 100 VAL A O 1
#

Foldseek 3Di:
DDDDDDDDDDDDPDPPPDPDPPPPPDVCPDPVNVLVVLVVVLVVLVVVLVVLVVCVVVVHPRDPVVSVVSVVVSVVSVVVNVVVVVVVVVVVVVVVVDDD

Solvent-accessible surface area (backbone atoms only — not comparable to full-atom values): 6102 Å² total; per-residue (Å²): 144,79,85,81,83,82,81,81,83,71,81,79,82,76,79,76,74,73,80,69,82,73,79,76,81,56,94,81,76,42,69,66,55,55,50,52,50,52,53,53,49,34,52,49,34,42,53,51,21,52,53,38,46,53,37,38,74,69,70,45,97,47,57,63,68,61,28,52,52,34,43,51,52,23,52,55,46,45,53,50,48,50,52,51,52,51,51,52,52,49,52,54,52,48,62,72,64,55,78,130